Protein AF-A0A9J6G0C8-F1 (afdb_monomer_lite)

Organism: Haemaphysalis longicornis (NCBI:txid44386)

Secondary structure (DSSP, 8-state):
--B--TT-TTHHHHHHTHHHHHHHHHHHHHHHTS----HHHHHHHHHHHHHHHHHHHHHHHTT-S-B-GGGGSSHHHHHHHHHHHHHTTT-SS--HHHHHHHHHHHHHHHHS---------S--TTTGGGS-HHHHHHHHHHHHTPPPPPGGGHHHHHHHHHHHHTT-

Sequence (168 aa):
MPISKEDDGRLLPLQNDFCSYIKNIQDCSIAARVGSFTDETYNALLFSTRSTVQTAQFLLRSGVNYVLTRKFNSDPIEAQFGKLRFMCGGNDALDARAATAALDHIVKEKALPSKETNEQGEDVEEEVASVPQDIVQELEVLREHSPTTPASVT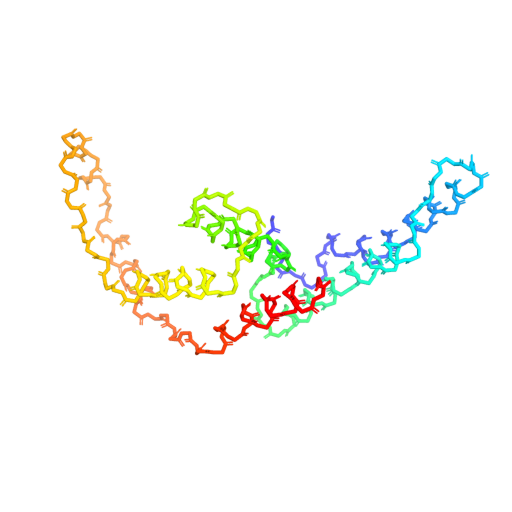YSGLVYVGGYIAHR

Radius of gyration: 23.23 Å; chains: 1; bounding box: 59×48×47 Å

pLDDT: mean 75.02, std 22.56, range [30.48, 96.25]

Foldseek 3Di:
DWAQDLVPPVLVCLQPPVLVVLVVVQVVCVVVVVDHDDPVRNVCSNVLSNCLSVVQNVCNVVVDRTDDSVVVDCVVLVVVVVVLCVQVVVDPDDDPVSSVVVVVVVVVCVPDDDDPPPPPDPDDVPPVVPDDVVVVVVVVVVVVPDPDDDPPVVPVNCVVVVVVVVPD

Structure (mmCIF, N/CA/C/O backbone):
data_AF-A0A9J6G0C8-F1
#
_entry.id   AF-A0A9J6G0C8-F1
#
loop_
_atom_site.group_PDB
_atom_site.id
_atom_site.type_symbol
_atom_site.label_atom_id
_atom_site.label_alt_id
_atom_site.label_comp_id
_atom_site.label_asym_id
_atom_site.label_entity_id
_atom_site.label_seq_id
_atom_site.pdbx_PDB_ins_code
_atom_site.Cartn_x
_atom_site.Cartn_y
_atom_site.Cartn_z
_atom_site.occupancy
_atom_site.B_iso_or_equiv
_atom_site.auth_seq_id
_atom_site.auth_comp_id
_atom_site.auth_asym_id
_atom_site.auth_atom_id
_atom_site.pdbx_PDB_model_num
ATOM 1 N N . MET A 1 1 ? -12.946 -7.683 0.607 1.00 74.62 1 MET A N 1
ATOM 2 C CA . MET A 1 1 ? -13.377 -8.748 1.537 1.00 74.62 1 MET A CA 1
ATOM 3 C C . MET A 1 1 ? -12.447 -8.764 2.746 1.00 74.62 1 MET A C 1
ATOM 5 O O . MET A 1 1 ? -11.241 -8.857 2.521 1.00 74.62 1 MET A O 1
ATOM 9 N N . PRO A 1 2 ? -12.960 -8.634 3.982 1.00 90.50 2 PRO A N 1
ATOM 10 C CA . PRO A 1 2 ? -12.145 -8.646 5.203 1.00 90.50 2 PRO A CA 1
ATOM 11 C C . PRO A 1 2 ? -11.393 -9.970 5.386 1.00 90.50 2 PRO A C 1
ATOM 13 O O . PRO A 1 2 ? -11.873 -11.012 4.942 1.00 90.50 2 PRO A O 1
ATOM 16 N N . ILE A 1 3 ? -10.202 -9.922 5.985 1.00 92.94 3 ILE A N 1
ATOM 17 C CA . ILE A 1 3 ? -9.406 -11.094 6.386 1.00 92.94 3 ILE A CA 1
ATOM 18 C C . ILE A 1 3 ? -9.611 -11.300 7.880 1.00 92.94 3 ILE A C 1
ATOM 20 O O . ILE A 1 3 ? -9.299 -10.397 8.641 1.00 92.94 3 ILE A O 1
ATOM 24 N N . SER A 1 4 ? -10.127 -12.454 8.297 1.00 93.56 4 SER A N 1
ATOM 25 C CA . SER A 1 4 ? -10.491 -12.710 9.705 1.00 93.56 4 SER A CA 1
ATOM 26 C C . SER A 1 4 ? -9.709 -13.854 10.346 1.00 93.56 4 SER A C 1
ATOM 28 O O . SER A 1 4 ? -9.922 -14.162 11.511 1.00 93.56 4 SER A O 1
ATOM 30 N N . LYS A 1 5 ? -8.834 -14.521 9.588 1.00 92.44 5 LYS A N 1
ATOM 31 C CA . LYS A 1 5 ? -8.024 -15.648 10.059 1.00 92.44 5 LYS A CA 1
ATOM 32 C C . LYS A 1 5 ? -6.571 -15.415 9.683 1.00 92.44 5 LYS A C 1
ATOM 34 O O . LYS A 1 5 ? -6.292 -14.902 8.603 1.00 92.44 5 LYS A O 1
ATOM 39 N N . GLU A 1 6 ? -5.654 -15.780 10.566 1.00 89.62 6 GLU A N 1
ATOM 40 C CA . GLU A 1 6 ? -4.214 -15.645 10.308 1.00 89.62 6 GLU A CA 1
ATOM 41 C C . GLU A 1 6 ? -3.761 -16.528 9.145 1.00 89.62 6 GLU A C 1
ATOM 43 O O . GLU A 1 6 ? -2.977 -16.097 8.300 1.00 89.62 6 GLU A O 1
ATOM 48 N N . ASP A 1 7 ? -4.342 -17.724 9.070 1.00 88.75 7 ASP A N 1
ATOM 49 C CA . ASP A 1 7 ? -4.084 -18.725 8.037 1.00 88.75 7 ASP A CA 1
ATOM 50 C C . ASP A 1 7 ? -5.072 -18.590 6.869 1.00 88.75 7 ASP A C 1
ATOM 52 O O . ASP A 1 7 ? -5.448 -19.569 6.222 1.00 88.75 7 ASP A O 1
ATOM 56 N N . ASP A 1 8 ? -5.573 -17.374 6.626 1.00 91.25 8 ASP A N 1
ATOM 57 C CA . ASP A 1 8 ? -6.470 -17.122 5.507 1.00 91.25 8 ASP A CA 1
ATOM 58 C C . ASP A 1 8 ? -5.781 -17.526 4.200 1.00 91.25 8 ASP A C 1
ATOM 60 O O . ASP A 1 8 ? -4.683 -17.063 3.877 1.00 91.25 8 ASP A O 1
ATOM 64 N N . GLY A 1 9 ? -6.452 -18.378 3.423 1.00 90.56 9 GLY A N 1
ATOM 65 C CA . GLY A 1 9 ? -5.923 -18.910 2.171 1.00 90.56 9 GLY A CA 1
ATOM 66 C C . GLY A 1 9 ? -5.587 -17.842 1.127 1.00 90.56 9 GLY A C 1
ATOM 67 O O . GLY A 1 9 ? -4.948 -18.164 0.138 1.00 90.56 9 GLY A O 1
ATOM 68 N N . ARG A 1 10 ? -5.979 -16.576 1.320 1.00 90.06 10 ARG A N 1
ATOM 69 C CA . ARG A 1 10 ? -5.566 -15.447 0.471 1.00 90.06 10 ARG A CA 1
ATOM 70 C C . ARG A 1 10 ? -4.207 -14.862 0.858 1.00 90.06 10 ARG A C 1
ATOM 72 O O . ARG A 1 10 ? -3.558 -14.257 0.011 1.00 90.06 10 ARG A O 1
ATOM 79 N N . LEU A 1 11 ? -3.778 -15.017 2.112 1.00 90.94 11 LEU A N 1
ATOM 80 C CA . LEU A 1 11 ? -2.465 -14.559 2.578 1.00 90.94 11 LEU A CA 1
ATOM 81 C C . LEU A 1 11 ? -1.348 -15.512 2.139 1.00 90.94 11 LEU A C 1
ATOM 83 O O . LEU A 1 11 ? -0.256 -15.055 1.810 1.00 90.94 11 LEU A O 1
ATOM 87 N N . LEU A 1 12 ? -1.636 -16.816 2.076 1.00 86.75 12 LEU A N 1
ATOM 88 C CA . LEU A 1 12 ? -0.654 -17.846 1.720 1.00 86.75 12 LEU A CA 1
ATOM 89 C C . LEU A 1 12 ? -0.033 -17.640 0.319 1.00 86.75 12 LEU A C 1
ATOM 91 O O . LEU A 1 12 ? 1.193 -17.583 0.226 1.00 86.75 12 LEU A O 1
ATOM 95 N N . PRO A 1 13 ? -0.820 -17.462 -0.764 1.00 90.12 13 PRO A N 1
ATOM 96 C CA . PRO A 1 13 ? -0.277 -17.252 -2.107 1.00 90.12 13 PRO A CA 1
ATOM 97 C C . PRO A 1 13 ? 0.464 -15.920 -2.220 1.00 90.12 13 PRO A C 1
ATOM 99 O O . PRO A 1 13 ? 1.466 -15.807 -2.922 1.00 90.12 13 PRO A O 1
ATOM 102 N N . LEU A 1 14 ? 0.001 -14.900 -1.491 1.00 89.56 14 LEU A N 1
ATOM 103 C CA . LEU A 1 14 ? 0.646 -13.592 -1.461 1.00 89.56 14 LEU A CA 1
ATOM 104 C C . LEU A 1 14 ? 2.038 -13.665 -0.808 1.00 89.56 14 LEU A C 1
ATOM 106 O O . LEU A 1 14 ? 2.971 -12.988 -1.238 1.00 89.56 14 LEU A O 1
ATOM 110 N N . GLN A 1 15 ? 2.189 -14.518 0.204 1.00 87.75 15 GLN A N 1
ATOM 111 C CA . GLN A 1 15 ? 3.456 -14.753 0.888 1.00 87.75 15 GLN A CA 1
ATOM 112 C C . GLN A 1 15 ? 4.408 -15.648 0.086 1.00 87.75 15 GLN A C 1
ATOM 114 O O . GLN A 1 15 ? 5.594 -15.330 -0.025 1.00 87.75 15 GLN A O 1
ATOM 119 N N . ASN A 1 16 ? 3.897 -16.753 -0.457 1.00 85.94 16 ASN A N 1
ATOM 120 C CA . ASN A 1 16 ? 4.720 -17.838 -0.996 1.00 85.94 16 ASN A CA 1
ATOM 121 C C . ASN A 1 16 ? 4.927 -17.738 -2.513 1.00 85.94 16 ASN A C 1
ATOM 123 O O . ASN A 1 16 ? 6.034 -17.965 -3.008 1.00 85.94 16 ASN A O 1
ATOM 127 N N . ASP A 1 17 ? 3.888 -17.346 -3.249 1.00 92.94 17 ASP A N 1
ATOM 128 C CA . ASP A 1 17 ? 3.866 -17.470 -4.708 1.00 92.94 17 ASP A CA 1
ATOM 129 C C . ASP A 1 17 ? 4.112 -16.125 -5.388 1.00 92.94 17 ASP A C 1
ATOM 131 O O . ASP A 1 17 ? 4.883 -16.042 -6.344 1.00 92.94 17 ASP A O 1
ATOM 135 N N . PHE A 1 18 ? 3.516 -15.045 -4.875 1.00 94.31 18 PHE A N 1
ATOM 136 C CA . PHE A 1 18 ? 3.565 -13.731 -5.518 1.00 94.31 18 PHE A CA 1
ATOM 137 C C . PHE A 1 18 ? 4.993 -13.199 -5.685 1.00 94.31 18 PHE A C 1
ATOM 139 O O . PHE A 1 18 ? 5.353 -12.721 -6.757 1.00 94.31 18 PHE A O 1
ATOM 146 N N . CYS A 1 19 ? 5.839 -13.322 -4.658 1.00 90.81 19 CYS A N 1
ATOM 147 C CA . CYS A 1 19 ? 7.233 -12.877 -4.750 1.00 90.81 19 CYS A CA 1
ATOM 148 C C . CYS A 1 19 ? 7.998 -13.640 -5.846 1.00 90.81 19 CYS A C 1
ATOM 150 O O . CYS A 1 19 ? 8.755 -13.045 -6.613 1.00 90.81 19 CYS A O 1
ATOM 152 N N . SER A 1 20 ? 7.774 -14.952 -5.935 1.00 93.19 20 SER A N 1
ATOM 153 C CA . SER A 1 20 ? 8.383 -15.825 -6.942 1.00 93.19 20 SER A CA 1
ATOM 154 C C . SER A 1 20 ? 7.874 -15.495 -8.345 1.00 93.19 20 SER A C 1
ATOM 156 O O . SER A 1 20 ? 8.653 -15.440 -9.295 1.00 93.19 20 SER A O 1
ATOM 158 N N . TYR A 1 21 ? 6.577 -15.214 -8.463 1.00 95.19 21 TYR A N 1
ATOM 159 C CA . TYR A 1 21 ? 5.931 -14.786 -9.697 1.00 95.19 21 TYR A CA 1
ATOM 160 C C . TYR A 1 21 ? 6.498 -13.457 -10.213 1.00 95.19 21 TYR A C 1
ATOM 162 O O . TYR A 1 21 ? 6.910 -13.379 -11.369 1.00 95.19 21 TYR A O 1
ATOM 170 N N . ILE A 1 22 ? 6.605 -12.438 -9.353 1.00 95.31 22 ILE A N 1
ATOM 171 C CA . ILE A 1 22 ? 7.188 -11.137 -9.713 1.00 95.31 22 ILE A CA 1
ATOM 172 C C . ILE A 1 22 ? 8.655 -11.275 -10.118 1.00 95.31 22 ILE A C 1
ATOM 174 O O . ILE A 1 22 ? 9.075 -10.665 -11.100 1.00 95.31 22 ILE A O 1
ATOM 178 N N . LYS A 1 23 ? 9.430 -12.109 -9.414 1.00 94.06 23 LYS A N 1
ATOM 179 C CA . LYS A 1 23 ? 10.817 -12.397 -9.795 1.00 94.06 23 LYS A CA 1
ATOM 180 C C . LYS A 1 23 ? 10.902 -13.038 -11.180 1.00 94.06 23 LYS A C 1
ATOM 182 O O . LYS A 1 23 ? 11.717 -12.616 -11.989 1.00 94.06 23 LYS A O 1
ATOM 187 N N . ASN A 1 24 ? 10.050 -14.021 -11.466 1.00 95.62 24 ASN A N 1
ATOM 188 C CA . ASN A 1 24 ? 10.013 -14.672 -12.773 1.00 95.62 24 ASN A CA 1
ATOM 189 C C . ASN A 1 24 ? 9.672 -13.666 -13.886 1.00 95.62 24 ASN A C 1
ATOM 191 O O . ASN A 1 24 ? 10.387 -13.592 -14.880 1.00 95.62 24 ASN A O 1
ATOM 195 N N . ILE A 1 25 ? 8.659 -12.815 -13.678 1.00 94.81 25 ILE A N 1
ATOM 196 C CA . ILE A 1 25 ? 8.339 -11.732 -14.621 1.00 94.81 25 ILE A CA 1
ATOM 197 C C . ILE A 1 25 ? 9.552 -10.827 -14.851 1.00 94.81 25 ILE A C 1
ATOM 199 O O . ILE A 1 25 ? 9.883 -10.552 -16.000 1.00 94.81 25 ILE A O 1
ATOM 203 N N . GLN A 1 26 ? 10.225 -10.386 -13.785 1.00 94.44 26 GLN A N 1
ATOM 204 C CA . GLN A 1 26 ? 11.400 -9.519 -13.887 1.00 94.44 26 GLN A CA 1
ATOM 205 C C . GLN A 1 26 ? 12.519 -10.187 -14.702 1.00 94.44 26 GLN A C 1
ATOM 207 O O . GLN A 1 26 ? 13.027 -9.592 -15.652 1.00 94.44 26 GLN A O 1
ATOM 212 N N . ASP A 1 27 ? 12.855 -11.437 -14.376 1.00 94.94 27 ASP A N 1
ATOM 213 C CA . ASP A 1 27 ? 13.909 -12.207 -15.041 1.00 94.94 27 ASP A CA 1
ATOM 214 C C . ASP A 1 27 ? 13.578 -12.435 -16.534 1.00 94.94 27 ASP A C 1
ATOM 216 O O . ASP A 1 27 ? 14.422 -12.215 -17.409 1.00 94.94 27 ASP A O 1
ATOM 220 N N . CYS A 1 28 ? 12.332 -12.805 -16.852 1.00 94.81 28 CYS A N 1
ATOM 221 C CA . CYS A 1 28 ? 11.862 -12.979 -18.228 1.00 94.81 28 CYS A CA 1
ATOM 222 C C . CYS A 1 28 ? 11.870 -11.670 -19.023 1.00 94.81 28 CYS A C 1
ATOM 224 O O . CYS A 1 28 ? 12.312 -11.655 -20.173 1.00 94.81 28 CYS A O 1
ATOM 226 N N . SER A 1 29 ? 11.414 -10.570 -18.427 1.00 94.12 29 SER A N 1
ATOM 227 C CA . SER A 1 29 ? 11.392 -9.254 -19.068 1.00 94.12 29 SER A CA 1
ATOM 228 C C . SER A 1 29 ? 12.792 -8.745 -19.405 1.00 94.12 29 SER A C 1
ATOM 230 O O . SER A 1 29 ? 13.001 -8.190 -20.488 1.00 94.12 29 SER A O 1
ATOM 232 N N . ILE A 1 30 ? 13.763 -8.974 -18.513 1.00 92.88 30 ILE A N 1
ATOM 233 C CA . ILE A 1 30 ? 15.179 -8.664 -18.754 1.00 92.88 30 ILE A CA 1
ATOM 234 C C . ILE A 1 30 ? 15.711 -9.510 -19.915 1.00 92.88 30 ILE A C 1
ATOM 236 O O . ILE A 1 30 ? 16.307 -8.968 -20.849 1.00 92.88 30 ILE A O 1
ATOM 240 N N . ALA A 1 31 ? 15.457 -10.823 -19.896 1.00 94.12 31 ALA A N 1
ATOM 241 C CA . ALA A 1 31 ? 15.910 -11.737 -20.943 1.00 94.12 31 ALA A CA 1
ATOM 242 C C . ALA A 1 31 ? 15.332 -11.379 -22.325 1.00 94.12 31 ALA A C 1
ATOM 244 O O . ALA A 1 31 ? 16.045 -11.416 -23.328 1.00 94.12 31 ALA A O 1
ATOM 245 N N . ALA A 1 32 ? 14.057 -10.988 -22.373 1.00 94.00 32 ALA A N 1
ATOM 246 C CA . ALA A 1 32 ? 13.352 -10.631 -23.600 1.00 94.00 32 ALA A CA 1
ATOM 247 C C . ALA A 1 32 ? 13.546 -9.161 -24.032 1.00 94.00 32 ALA A C 1
ATOM 249 O O . ALA A 1 32 ? 13.125 -8.790 -25.125 1.00 94.00 32 ALA A O 1
ATOM 250 N N . ARG A 1 33 ? 14.204 -8.326 -23.211 1.00 90.75 33 ARG A N 1
ATOM 251 C CA . ARG A 1 33 ? 14.455 -6.890 -23.460 1.00 90.75 33 ARG A CA 1
ATOM 252 C C . ARG A 1 33 ? 13.186 -6.059 -23.713 1.00 90.75 33 ARG A C 1
ATOM 254 O O . ARG A 1 33 ? 13.224 -5.097 -24.476 1.00 90.75 33 ARG A O 1
ATOM 261 N N . VAL A 1 34 ? 12.073 -6.404 -23.060 1.00 86.56 34 VAL A N 1
ATOM 262 C CA . VAL A 1 34 ? 10.751 -5.765 -23.280 1.00 86.56 34 VAL A CA 1
ATOM 263 C C . VAL A 1 34 ? 10.396 -4.737 -22.191 1.00 86.56 34 VAL A C 1
ATOM 265 O O . VAL A 1 34 ? 9.279 -4.234 -22.138 1.00 86.56 34 VAL A O 1
ATOM 268 N N . GLY A 1 35 ? 11.368 -4.381 -21.345 1.00 85.06 35 GLY A N 1
ATOM 269 C CA . GLY A 1 35 ? 11.203 -3.462 -20.217 1.00 85.06 35 GLY A CA 1
ATOM 270 C C . GLY A 1 35 ? 11.002 -4.210 -18.901 1.00 85.06 35 GLY A C 1
ATOM 271 O O . GLY A 1 35 ? 10.165 -5.102 -18.799 1.00 85.06 35 GLY A O 1
ATOM 272 N N . SER A 1 36 ? 11.796 -3.856 -17.895 1.00 92.69 36 SER A N 1
ATOM 273 C CA . SER A 1 36 ? 11.771 -4.440 -16.553 1.00 92.69 36 SER A CA 1
ATOM 274 C C . SER A 1 36 ? 11.383 -3.382 -15.522 1.00 92.69 36 SER A C 1
ATOM 276 O O . SER A 1 36 ? 11.483 -2.182 -15.790 1.00 92.69 36 SER A O 1
ATOM 278 N N . PHE A 1 37 ? 10.971 -3.805 -14.327 1.00 93.56 37 PHE A N 1
ATOM 279 C CA . PHE A 1 37 ? 10.845 -2.874 -13.209 1.00 93.56 37 PHE A CA 1
ATOM 280 C C . PHE A 1 37 ? 12.209 -2.249 -12.901 1.00 93.56 37 PHE A C 1
ATOM 282 O O . PHE A 1 37 ? 13.243 -2.905 -13.076 1.00 93.56 37 PHE A O 1
ATOM 289 N N . THR A 1 38 ? 12.204 -1.005 -12.418 1.00 94.69 38 THR A N 1
ATOM 290 C CA . THR A 1 38 ? 13.386 -0.445 -11.755 1.00 94.69 38 THR A CA 1
ATOM 291 C C . THR A 1 38 ? 13.642 -1.195 -10.452 1.00 94.69 38 THR A C 1
ATOM 293 O O . THR A 1 38 ? 12.720 -1.801 -9.889 1.00 94.69 38 THR A O 1
ATOM 296 N N . ASP A 1 39 ? 14.869 -1.128 -9.945 1.00 94.00 39 ASP A N 1
ATOM 297 C CA . ASP A 1 39 ? 15.224 -1.776 -8.683 1.00 94.00 39 ASP A CA 1
ATOM 298 C C . ASP A 1 39 ? 14.365 -1.248 -7.526 1.00 94.00 39 ASP A C 1
ATOM 300 O O . ASP A 1 39 ? 13.920 -2.022 -6.678 1.00 94.00 39 ASP A O 1
ATOM 304 N N . GLU A 1 40 ? 14.053 0.049 -7.512 1.00 96.25 40 GLU A N 1
ATOM 305 C CA . GLU A 1 40 ? 13.192 0.663 -6.499 1.00 96.25 40 GLU A CA 1
ATOM 306 C C . GLU A 1 40 ? 11.780 0.085 -6.555 1.00 96.25 40 GLU A C 1
ATOM 308 O O . GLU A 1 40 ? 11.238 -0.325 -5.530 1.00 96.25 40 GLU A O 1
ATOM 313 N N . THR A 1 41 ? 11.195 0.004 -7.753 1.00 95.56 41 THR A N 1
ATOM 314 C CA . THR A 1 41 ? 9.823 -0.487 -7.943 1.00 95.56 41 THR A CA 1
ATOM 315 C C . THR A 1 41 ? 9.720 -1.969 -7.594 1.00 95.56 41 THR A C 1
ATOM 317 O O . THR A 1 41 ? 8.799 -2.381 -6.887 1.00 95.56 41 THR A O 1
ATOM 320 N N . TYR A 1 42 ? 10.691 -2.769 -8.040 1.00 95.69 42 TYR A N 1
ATOM 321 C CA . TYR A 1 42 ? 10.762 -4.194 -7.736 1.00 95.69 42 TYR A CA 1
ATOM 322 C C . TYR A 1 42 ? 10.865 -4.438 -6.225 1.00 95.69 42 TYR A C 1
ATOM 324 O O . TYR A 1 42 ? 10.066 -5.185 -5.653 1.00 95.69 42 TYR A O 1
ATOM 332 N N . ASN A 1 43 ? 11.797 -3.757 -5.552 1.00 95.50 43 ASN A N 1
ATOM 333 C CA . ASN A 1 43 ? 11.982 -3.905 -4.111 1.00 95.50 43 ASN A CA 1
ATOM 334 C C . ASN A 1 43 ? 10.772 -3.397 -3.320 1.00 95.50 43 ASN A C 1
ATOM 336 O O . ASN A 1 43 ? 10.340 -4.067 -2.380 1.00 95.50 43 ASN A O 1
ATOM 340 N N . ALA A 1 44 ? 10.184 -2.264 -3.713 1.00 95.69 44 ALA A N 1
ATOM 341 C CA . ALA A 1 44 ? 8.985 -1.725 -3.078 1.00 95.69 44 ALA A CA 1
ATOM 342 C C . ALA A 1 44 ? 7.804 -2.698 -3.181 1.00 95.69 44 ALA A C 1
ATOM 344 O O . ALA A 1 44 ? 7.078 -2.890 -2.202 1.00 95.69 44 ALA A O 1
ATOM 345 N N . LEU A 1 45 ? 7.631 -3.365 -4.325 1.00 95.12 45 LEU A N 1
ATOM 346 C CA . LEU A 1 45 ? 6.561 -4.340 -4.526 1.00 95.12 45 LEU A CA 1
ATOM 347 C C . LEU A 1 45 ? 6.730 -5.570 -3.622 1.00 95.12 45 LEU A C 1
ATOM 349 O O . LEU A 1 45 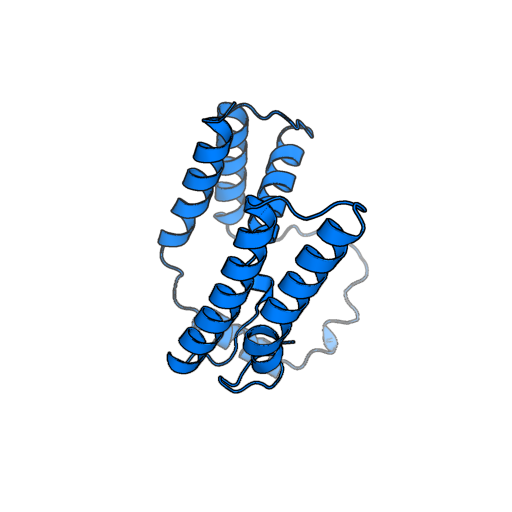? 5.780 -5.986 -2.954 1.00 95.12 45 LEU A O 1
ATOM 353 N N . LEU A 1 46 ? 7.942 -6.125 -3.540 1.00 94.38 46 LEU A N 1
ATOM 354 C CA . LEU A 1 46 ? 8.224 -7.258 -2.654 1.00 94.38 46 LEU A CA 1
ATOM 355 C C . LEU A 1 46 ? 8.079 -6.880 -1.177 1.00 94.38 46 LEU A C 1
ATOM 357 O O . LEU A 1 46 ? 7.493 -7.628 -0.391 1.00 94.38 46 LEU A O 1
ATOM 361 N N . PHE A 1 47 ? 8.606 -5.716 -0.801 1.00 94.88 47 PHE A N 1
ATOM 362 C CA . PHE A 1 47 ? 8.563 -5.225 0.569 1.00 94.88 47 PHE A CA 1
ATOM 363 C C . PHE A 1 47 ? 7.128 -4.958 1.022 1.00 94.88 47 PHE A C 1
ATOM 365 O O . PHE A 1 47 ? 6.698 -5.504 2.034 1.00 94.88 47 PHE A O 1
ATOM 372 N N . SER A 1 48 ? 6.362 -4.174 0.259 1.00 94.75 48 SER A N 1
ATOM 373 C CA . SER A 1 48 ? 4.967 -3.849 0.587 1.00 94.75 48 SER A CA 1
ATOM 374 C C . SER A 1 48 ? 4.090 -5.098 0.683 1.00 94.75 48 SER A C 1
ATOM 376 O O . SER A 1 48 ? 3.270 -5.199 1.597 1.00 94.75 48 SER A O 1
ATOM 378 N N . THR A 1 49 ? 4.314 -6.088 -0.185 1.00 94.81 49 THR A N 1
ATOM 379 C CA . THR A 1 49 ? 3.607 -7.373 -0.144 1.00 94.81 49 THR A CA 1
ATOM 380 C C . THR A 1 49 ? 3.881 -8.128 1.155 1.00 94.81 49 THR A C 1
ATOM 382 O O . THR A 1 49 ? 2.948 -8.498 1.871 1.00 94.81 49 THR A O 1
ATOM 385 N N . ARG A 1 50 ? 5.161 -8.330 1.493 1.00 94.06 50 ARG A N 1
ATOM 386 C CA . ARG A 1 50 ? 5.560 -9.047 2.715 1.00 94.06 50 ARG A CA 1
ATOM 387 C C . ARG A 1 50 ? 5.074 -8.328 3.966 1.00 94.06 50 ARG A C 1
ATOM 389 O O . ARG A 1 50 ? 4.485 -8.966 4.835 1.00 94.06 50 ARG A O 1
ATOM 396 N N . SER A 1 51 ? 5.257 -7.012 4.013 1.00 94.81 51 SER A N 1
ATOM 397 C CA . SER A 1 51 ? 4.794 -6.171 5.114 1.00 94.81 51 SER A CA 1
ATOM 398 C C . SER A 1 51 ? 3.279 -6.261 5.278 1.00 94.81 51 SER A C 1
ATOM 400 O O . SER A 1 51 ? 2.806 -6.473 6.386 1.00 94.81 51 SER A O 1
ATOM 402 N N . THR A 1 52 ? 2.505 -6.223 4.188 1.00 94.81 52 THR A N 1
ATOM 403 C CA . THR A 1 52 ? 1.038 -6.361 4.242 1.00 94.81 52 THR A CA 1
ATOM 404 C C . THR A 1 52 ? 0.607 -7.683 4.874 1.00 94.81 52 THR A C 1
ATOM 406 O O . THR A 1 52 ? -0.261 -7.686 5.748 1.00 94.81 52 THR A O 1
ATOM 409 N N . VAL A 1 53 ? 1.217 -8.803 4.467 1.00 94.94 53 VAL A N 1
ATOM 410 C CA . VAL A 1 53 ? 0.913 -10.125 5.039 1.00 94.94 53 VAL A CA 1
ATOM 411 C C . VAL A 1 53 ? 1.276 -10.169 6.521 1.00 94.94 53 VAL A C 1
ATOM 413 O O . VAL A 1 53 ? 0.446 -10.547 7.347 1.00 94.94 53 VAL A O 1
ATOM 416 N N . GLN A 1 54 ? 2.493 -9.747 6.867 1.00 94.56 54 GLN A N 1
ATOM 417 C CA . GLN A 1 54 ? 2.990 -9.779 8.242 1.00 94.56 54 GLN A CA 1
ATOM 418 C C . GLN A 1 54 ? 2.160 -8.891 9.169 1.00 94.56 54 GLN A C 1
ATOM 420 O O . GLN A 1 54 ? 1.788 -9.323 10.258 1.00 94.56 54 GLN A O 1
ATOM 425 N N . THR A 1 55 ? 1.817 -7.677 8.736 1.00 95.38 55 THR A N 1
ATOM 426 C CA . THR A 1 55 ? 0.955 -6.764 9.492 1.00 95.38 55 THR A CA 1
ATOM 427 C C . THR A 1 55 ? -0.444 -7.344 9.661 1.00 95.38 55 THR A C 1
ATOM 429 O O . THR A 1 55 ? -0.982 -7.295 10.764 1.00 95.38 55 THR A O 1
ATOM 432 N N . ALA A 1 56 ? -1.031 -7.935 8.615 1.00 95.19 56 ALA A N 1
ATOM 433 C CA . ALA A 1 56 ? -2.343 -8.566 8.724 1.00 95.19 56 ALA A CA 1
ATOM 434 C C . ALA A 1 56 ? -2.338 -9.717 9.743 1.00 95.19 56 ALA A C 1
ATOM 436 O O . ALA A 1 56 ? -3.182 -9.743 10.636 1.00 95.19 56 ALA A O 1
ATOM 437 N N . GLN A 1 57 ? -1.356 -10.619 9.663 1.00 95.12 57 GLN A N 1
ATOM 438 C CA . GLN A 1 57 ? -1.194 -11.720 10.618 1.00 95.12 57 GLN A CA 1
ATOM 439 C C . GLN A 1 57 ? -0.973 -11.207 12.042 1.00 95.12 57 GLN A C 1
ATOM 441 O O . GLN A 1 57 ? -1.603 -11.690 12.976 1.00 95.12 57 GLN A O 1
ATOM 446 N N . PHE A 1 58 ? -0.115 -10.201 12.217 1.00 96.12 58 PHE A N 1
ATOM 447 C CA . PHE A 1 58 ? 0.156 -9.607 13.522 1.00 96.12 58 PHE A CA 1
ATOM 448 C C . PHE A 1 58 ? -1.101 -8.997 14.163 1.00 96.12 58 PHE A C 1
ATOM 450 O O . PHE A 1 58 ? -1.356 -9.224 15.344 1.00 96.12 58 PHE A O 1
ATOM 457 N N . LEU A 1 59 ? -1.905 -8.249 13.401 1.00 95.88 59 LEU A N 1
ATOM 458 C CA . LEU A 1 59 ? -3.136 -7.636 13.912 1.00 95.88 59 LEU A CA 1
ATOM 459 C C . LEU A 1 59 ? -4.166 -8.687 14.341 1.00 95.88 59 LEU A C 1
ATOM 461 O O . LEU A 1 59 ? -4.786 -8.542 15.393 1.00 95.88 59 LEU A O 1
ATOM 465 N N . LEU A 1 60 ? -4.311 -9.761 13.565 1.00 95.56 60 LEU A N 1
ATOM 466 C CA . LEU A 1 60 ? -5.201 -10.873 13.901 1.00 95.56 60 LEU A CA 1
ATOM 467 C C . LEU A 1 60 ? -4.730 -11.599 15.174 1.00 95.56 60 LEU A C 1
ATOM 469 O O . LEU A 1 60 ? -5.533 -11.789 16.085 1.00 95.56 60 LEU A O 1
ATOM 473 N N . ARG A 1 61 ? -3.417 -11.855 15.311 1.00 95.56 61 ARG A N 1
ATOM 474 C CA . ARG A 1 61 ? -2.799 -12.390 16.549 1.00 95.56 61 ARG A CA 1
ATOM 475 C C . ARG A 1 61 ? -3.034 -11.508 17.763 1.00 95.56 61 ARG A C 1
ATOM 477 O O . ARG A 1 61 ? -3.138 -11.998 18.883 1.00 95.56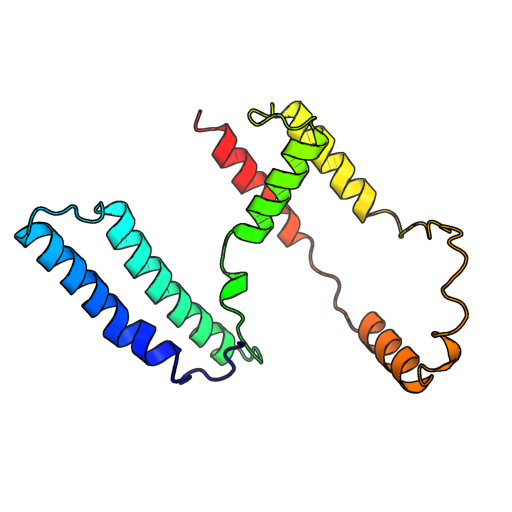 61 ARG A O 1
ATOM 484 N N . SER A 1 62 ? -3.091 -10.200 17.537 1.00 95.44 62 SER A N 1
ATOM 485 C CA . SER A 1 62 ? -3.296 -9.195 18.580 1.00 95.44 62 SER A CA 1
ATOM 486 C C . SER A 1 62 ? -4.762 -9.083 19.023 1.00 95.44 62 SER A C 1
ATOM 488 O O . SER A 1 62 ? -5.069 -8.264 19.885 1.00 95.44 62 SER A O 1
ATOM 490 N N . GLY A 1 63 ? -5.667 -9.888 18.452 1.00 93.25 63 GLY A N 1
ATOM 491 C CA . GLY A 1 63 ? -7.080 -9.945 18.832 1.00 93.25 63 GLY A CA 1
ATOM 492 C C . GLY A 1 63 ? -8.001 -9.041 18.010 1.00 93.25 63 GLY A C 1
ATOM 493 O O . GLY A 1 63 ? -9.149 -8.830 18.395 1.00 93.25 63 GLY A O 1
ATOM 494 N N . VAL A 1 64 ? -7.536 -8.493 16.881 1.00 95.00 64 VAL A N 1
ATOM 495 C CA . VAL A 1 64 ? -8.408 -7.750 15.960 1.00 95.00 64 VAL A CA 1
ATOM 496 C C . VAL A 1 64 ? -9.309 -8.734 15.203 1.00 95.00 64 VAL A C 1
ATOM 498 O O . VAL A 1 64 ? -8.822 -9.687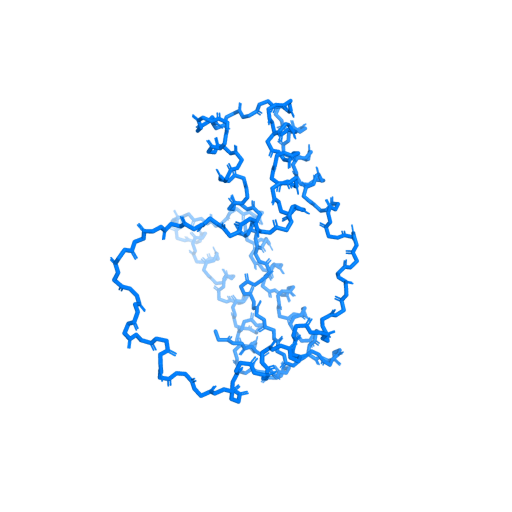 14.606 1.00 95.00 64 VAL A O 1
ATOM 501 N N . ASN A 1 65 ? -10.622 -8.478 15.166 1.00 94.38 65 ASN A N 1
ATOM 502 C CA . ASN A 1 65 ? -11.610 -9.378 14.543 1.00 94.38 65 ASN A CA 1
ATOM 503 C C . ASN A 1 65 ? -11.395 -9.600 13.036 1.00 94.38 65 ASN A C 1
ATOM 505 O O . ASN A 1 65 ? -11.730 -10.653 12.489 1.00 94.38 65 ASN A O 1
ATOM 509 N N . TYR A 1 66 ? -10.912 -8.573 12.336 1.00 95.12 66 TYR A N 1
ATOM 510 C CA . TYR A 1 66 ? -10.621 -8.642 10.912 1.00 95.12 66 TYR A CA 1
ATOM 511 C C . TYR A 1 66 ? -9.686 -7.519 10.455 1.00 95.12 66 TYR A C 1
ATOM 513 O O . TYR A 1 66 ? -9.631 -6.442 11.043 1.00 95.12 66 TYR A O 1
ATOM 521 N N . VAL A 1 67 ? -9.007 -7.746 9.335 1.00 94.94 67 VAL A N 1
ATOM 522 C CA . VAL A 1 67 ? -8.120 -6.790 8.673 1.00 94.94 67 VAL A CA 1
ATOM 523 C C . VAL A 1 67 ? -8.686 -6.414 7.307 1.00 94.94 67 VAL A C 1
ATOM 525 O O . VAL A 1 67 ? -9.082 -7.267 6.506 1.00 94.94 67 VAL A O 1
ATOM 528 N N . LEU A 1 68 ? -8.705 -5.111 7.026 1.00 94.12 68 LEU A N 1
ATOM 529 C CA . LEU A 1 68 ? -9.030 -4.550 5.718 1.00 94.12 68 LEU A CA 1
ATOM 530 C C . LEU A 1 68 ? -7.748 -4.044 5.062 1.00 94.12 68 LEU A C 1
ATOM 532 O O . LEU A 1 68 ? -7.307 -2.936 5.349 1.00 94.12 68 LEU A O 1
ATOM 536 N N . THR A 1 69 ? -7.182 -4.810 4.132 1.00 90.56 69 THR A N 1
ATOM 537 C CA . THR A 1 69 ? -5.942 -4.428 3.428 1.00 90.56 69 THR A CA 1
ATOM 538 C C . THR A 1 69 ? -6.065 -3.108 2.662 1.00 90.56 69 THR A C 1
ATOM 540 O O . THR A 1 69 ? -5.091 -2.375 2.551 1.00 90.56 69 THR A O 1
ATOM 543 N N . ARG A 1 70 ? -7.278 -2.730 2.225 1.00 90.06 70 ARG A N 1
ATOM 544 C CA . ARG A 1 70 ? -7.557 -1.405 1.636 1.00 90.06 70 ARG A CA 1
ATOM 545 C C . ARG A 1 70 ? -7.216 -0.244 2.579 1.00 90.06 70 ARG A C 1
ATOM 547 O O . ARG A 1 70 ? -7.009 0.860 2.114 1.00 90.06 70 ARG A O 1
ATOM 554 N N . LYS A 1 71 ? -7.172 -0.454 3.896 1.00 90.44 71 LYS A N 1
ATOM 555 C CA . LYS A 1 71 ? -6.820 0.597 4.863 1.00 90.44 71 LYS A CA 1
ATOM 556 C C . LYS A 1 71 ? -5.308 0.814 5.001 1.00 90.44 71 LYS A C 1
ATOM 558 O O . LYS A 1 71 ? -4.917 1.705 5.741 1.00 90.44 71 LYS A O 1
ATOM 563 N N . PHE A 1 72 ? -4.475 0.027 4.316 1.00 91.06 72 PHE A N 1
ATOM 564 C CA . PHE A 1 72 ? -3.015 0.174 4.344 1.00 91.06 72 PHE A CA 1
ATOM 565 C C . PHE A 1 72 ? -2.468 1.104 3.250 1.00 91.06 72 PHE A C 1
ATOM 567 O O . PHE A 1 72 ? -1.263 1.328 3.207 1.00 91.06 72 PHE A O 1
ATOM 574 N N . ASN A 1 73 ? -3.318 1.629 2.362 1.00 90.38 73 ASN A N 1
ATOM 575 C CA . ASN A 1 73 ? -2.893 2.514 1.280 1.00 90.38 73 ASN A CA 1
ATOM 576 C C . ASN A 1 73 ? -3.023 4.007 1.637 1.00 90.38 73 ASN A C 1
ATOM 578 O O . ASN A 1 73 ? -3.639 4.383 2.637 1.00 90.38 73 ASN A O 1
ATOM 582 N N . SER A 1 74 ? -2.418 4.856 0.805 1.00 90.62 74 SER A N 1
ATOM 583 C CA . SER A 1 74 ? -2.418 6.315 0.946 1.00 90.62 74 SER A CA 1
ATOM 584 C C . SER A 1 74 ? -3.646 7.002 0.346 1.00 90.62 74 SER A C 1
ATOM 586 O O . SER A 1 74 ? -3.806 8.200 0.575 1.00 90.62 74 SER A O 1
ATOM 588 N N . ASP A 1 75 ? -4.548 6.293 -0.349 1.00 92.06 75 ASP A N 1
ATOM 589 C CA . ASP A 1 75 ? -5.716 6.893 -1.017 1.00 92.06 75 ASP A CA 1
ATOM 590 C C . ASP A 1 75 ? -6.527 7.847 -0.117 1.00 92.06 75 ASP A C 1
ATOM 592 O O . ASP A 1 75 ? -6.924 8.912 -0.592 1.00 92.06 75 ASP A O 1
ATOM 596 N N . PRO A 1 76 ? -6.791 7.548 1.178 1.00 88.50 76 PRO A N 1
ATOM 597 C CA . PRO A 1 76 ? -7.529 8.478 2.033 1.00 88.50 76 PRO A CA 1
ATOM 598 C C . PRO A 1 76 ? -6.798 9.807 2.247 1.00 88.50 76 PRO A C 1
ATOM 600 O O . PRO A 1 76 ? -7.443 10.842 2.406 1.00 88.50 76 PRO A O 1
ATOM 603 N N . ILE A 1 77 ? -5.464 9.784 2.261 1.00 89.31 77 ILE A N 1
ATOM 604 C CA . ILE A 1 77 ? -4.622 10.977 2.366 1.00 89.31 77 ILE A CA 1
ATOM 605 C C . ILE A 1 77 ? -4.608 11.710 1.014 1.00 89.31 77 ILE A C 1
ATOM 607 O O . ILE A 1 77 ? -4.779 12.926 0.970 1.00 89.31 77 ILE A O 1
ATOM 611 N N . GLU A 1 78 ? -4.497 10.992 -0.103 1.00 89.38 78 GLU A N 1
ATOM 612 C CA . GLU A 1 78 ? -4.561 11.573 -1.454 1.00 89.38 78 GLU A CA 1
ATOM 613 C C . GLU A 1 78 ? -5.911 12.243 -1.742 1.00 89.38 78 GLU A C 1
ATOM 615 O O . GLU A 1 78 ? -5.961 13.329 -2.325 1.00 89.38 78 GLU A O 1
ATOM 620 N N . ALA A 1 79 ? -7.009 11.667 -1.250 1.00 89.94 79 ALA A N 1
ATOM 621 C CA . ALA A 1 79 ? -8.331 12.281 -1.305 1.00 89.94 79 ALA A CA 1
ATOM 622 C C . ALA A 1 79 ? -8.386 13.600 -0.514 1.00 89.94 79 ALA A C 1
ATOM 624 O O . ALA A 1 79 ? -9.005 14.567 -0.964 1.00 89.94 79 ALA A O 1
ATOM 625 N N . GLN A 1 80 ? -7.701 13.680 0.635 1.00 88.62 80 GLN A N 1
ATOM 626 C CA . GLN A 1 80 ? -7.581 14.935 1.386 1.00 88.62 80 GLN A CA 1
ATOM 627 C C . GLN A 1 80 ? -6.778 15.980 0.611 1.00 88.62 80 GLN A C 1
ATOM 629 O O . GLN A 1 80 ? -7.187 17.138 0.574 1.00 88.62 80 GLN A O 1
ATOM 634 N N . PHE A 1 81 ? -5.703 15.588 -0.076 1.00 89.06 81 PHE A N 1
ATOM 635 C CA . PHE A 1 81 ? -4.982 16.491 -0.977 1.00 89.06 81 PHE A CA 1
ATOM 636 C C . PHE A 1 81 ? -5.830 16.953 -2.161 1.00 89.06 81 PHE A C 1
ATOM 638 O O . PHE A 1 81 ? -5.736 18.108 -2.572 1.00 89.06 81 PHE A O 1
ATOM 645 N N . GLY A 1 82 ? -6.690 16.087 -2.697 1.00 88.88 82 GLY A N 1
ATOM 646 C CA . GLY A 1 82 ? -7.698 16.470 -3.686 1.00 88.88 82 GLY A CA 1
ATOM 647 C C . GLY A 1 82 ? -8.649 17.541 -3.146 1.00 88.88 82 GLY A C 1
ATOM 648 O O . GLY A 1 82 ? -8.821 18.580 -3.783 1.00 88.88 82 GLY A O 1
ATOM 649 N N . LYS A 1 83 ? -9.194 17.340 -1.936 1.00 88.69 83 LYS A N 1
ATOM 650 C CA . LYS A 1 83 ? -10.046 18.339 -1.265 1.00 88.69 83 LYS A CA 1
ATOM 651 C C . LYS A 1 83 ? -9.294 19.655 -1.042 1.00 88.69 83 LYS A C 1
ATOM 653 O O . LYS A 1 83 ? -9.855 20.717 -1.286 1.00 88.69 83 LYS A O 1
ATOM 658 N N . LEU A 1 84 ? -8.028 19.590 -0.629 1.00 89.62 84 LEU A N 1
ATOM 659 C CA . LEU A 1 84 ? -7.194 20.769 -0.400 1.00 89.62 84 LEU A CA 1
ATOM 660 C C . LEU A 1 84 ? -7.010 21.592 -1.681 1.00 89.62 84 LEU A C 1
ATOM 662 O O . LEU A 1 84 ? -7.257 22.795 -1.684 1.00 89.62 84 LEU A O 1
ATOM 666 N N . ARG A 1 85 ? -6.646 20.930 -2.787 1.00 88.38 85 ARG A N 1
ATOM 667 C CA . ARG A 1 85 ? -6.538 21.560 -4.112 1.00 88.38 85 ARG A CA 1
ATOM 668 C C . ARG A 1 85 ? -7.850 22.194 -4.535 1.00 88.38 85 ARG A C 1
ATOM 670 O O . ARG A 1 85 ? -7.856 23.347 -4.956 1.00 88.38 85 ARG A O 1
ATOM 677 N N . PHE A 1 86 ? -8.957 21.477 -4.367 1.00 88.94 86 PHE A N 1
ATOM 678 C CA . PHE A 1 86 ? -10.285 21.979 -4.703 1.00 88.94 86 PHE A CA 1
ATOM 679 C C . PHE A 1 86 ? -10.644 23.250 -3.915 1.00 88.94 86 PHE A C 1
ATOM 681 O O . PHE A 1 86 ? -11.056 24.242 -4.511 1.00 88.94 86 PHE A O 1
ATOM 688 N N . MET A 1 87 ? -10.411 23.265 -2.599 1.00 86.88 87 MET A N 1
ATOM 689 C CA . MET A 1 87 ? -10.674 24.434 -1.745 1.00 86.88 87 MET A CA 1
ATOM 690 C C . MET A 1 87 ? -9.818 25.653 -2.105 1.00 86.88 87 MET A C 1
ATOM 692 O O . MET A 1 87 ? -10.240 26.786 -1.888 1.00 86.88 87 MET A O 1
ATOM 696 N N . CYS A 1 88 ? -8.641 25.438 -2.688 1.00 86.19 88 CYS A N 1
ATOM 697 C CA . CYS A 1 88 ? -7.761 26.500 -3.169 1.00 86.19 88 CYS A CA 1
ATOM 698 C C . CYS A 1 88 ? -7.932 26.782 -4.671 1.00 86.19 88 CYS A C 1
ATOM 700 O O . CYS A 1 88 ? -6.977 27.166 -5.344 1.00 86.19 88 CYS A O 1
ATOM 702 N N . GLY A 1 89 ? -9.144 26.590 -5.203 1.00 84.31 89 GLY A N 1
ATOM 703 C CA . GLY A 1 89 ? -9.495 26.946 -6.581 1.00 84.31 89 GLY A CA 1
ATOM 704 C C . GLY A 1 89 ? -8.993 25.964 -7.640 1.00 84.31 89 GLY A C 1
ATOM 705 O O . GLY A 1 89 ? -8.842 26.345 -8.795 1.00 84.31 89 GLY A O 1
ATOM 706 N N . GLY A 1 90 ? -8.703 24.717 -7.260 1.00 81.00 90 GLY A N 1
ATOM 707 C CA . GLY A 1 90 ? -8.145 23.706 -8.163 1.00 81.00 90 GLY A CA 1
ATOM 708 C C . GLY A 1 90 ? -6.655 23.897 -8.454 1.00 81.00 90 GLY A C 1
ATOM 709 O O . GLY A 1 90 ? -6.159 23.376 -9.447 1.00 81.00 90 GLY A O 1
ATOM 710 N N . ASN A 1 91 ? -5.934 24.649 -7.618 1.00 81.12 91 ASN A N 1
ATOM 711 C CA . ASN A 1 91 ? -4.508 24.889 -7.810 1.00 81.12 91 ASN A CA 1
ATOM 712 C C . ASN A 1 91 ? -3.678 23.632 -7.483 1.00 81.12 91 ASN A C 1
ATOM 714 O O . ASN A 1 91 ? -3.602 23.214 -6.328 1.00 81.12 91 ASN A O 1
ATOM 718 N N . ASP A 1 92 ? -3.008 23.066 -8.489 1.00 78.81 92 ASP A N 1
ATOM 719 C CA . ASP A 1 92 ? -2.112 21.911 -8.334 1.00 78.81 92 ASP A CA 1
ATOM 720 C C . ASP A 1 92 ? -0.796 22.237 -7.609 1.00 78.81 92 ASP A C 1
ATOM 722 O O . ASP A 1 92 ? -0.133 21.341 -7.085 1.00 78.81 92 ASP A O 1
ATOM 726 N N . ALA A 1 93 ? -0.417 23.515 -7.545 1.00 82.69 93 ALA A N 1
ATOM 727 C CA . ALA A 1 93 ? 0.762 24.004 -6.842 1.00 82.69 93 ALA A CA 1
ATOM 728 C C . ALA A 1 93 ? 0.342 24.922 -5.687 1.00 82.69 93 ALA A C 1
ATOM 730 O O . ALA A 1 93 ? 0.491 26.144 -5.745 1.00 82.69 93 ALA A O 1
ATOM 731 N N . LEU A 1 94 ? -0.211 24.322 -4.632 1.00 81.56 94 LEU A N 1
ATOM 732 C CA . LEU A 1 94 ? -0.532 25.041 -3.402 1.00 81.56 94 LEU A CA 1
ATOM 733 C C . LEU A 1 94 ? 0.730 25.600 -2.746 1.00 81.56 94 LEU A C 1
ATOM 735 O O . LEU A 1 94 ? 1.688 24.866 -2.497 1.00 81.56 94 LEU A O 1
ATOM 739 N N . ASP A 1 95 ? 0.685 26.878 -2.380 1.00 87.62 95 ASP A N 1
ATOM 740 C CA . ASP A 1 95 ? 1.632 27.419 -1.416 1.00 87.62 95 ASP A CA 1
ATOM 741 C C . ASP A 1 95 ? 1.273 26.959 0.013 1.00 87.62 95 ASP A C 1
ATOM 743 O O . ASP A 1 95 ? 0.138 26.572 0.323 1.00 87.62 95 ASP A O 1
ATOM 747 N N . ALA A 1 96 ? 2.259 26.996 0.911 1.00 88.12 96 ALA A N 1
ATOM 748 C CA . ALA A 1 96 ? 2.087 26.532 2.286 1.00 88.12 96 ALA A CA 1
ATOM 749 C C . ALA A 1 96 ? 1.046 27.348 3.076 1.00 88.12 96 ALA A C 1
ATOM 751 O O . ALA A 1 96 ? 0.408 26.821 3.991 1.00 88.12 96 ALA A O 1
ATOM 752 N N . ARG A 1 97 ? 0.849 28.630 2.740 1.00 88.31 97 ARG A N 1
ATOM 753 C CA . ARG A 1 97 ? -0.105 29.502 3.436 1.00 88.31 97 ARG A CA 1
ATOM 754 C C . ARG A 1 97 ? -1.541 29.122 3.078 1.00 88.31 97 ARG A C 1
ATOM 756 O O . ARG A 1 97 ? -2.364 28.976 3.977 1.00 88.31 97 ARG A O 1
ATOM 763 N N . ALA A 1 98 ? -1.822 28.927 1.795 1.00 85.94 98 ALA A N 1
ATOM 764 C CA . ALA A 1 98 ? -3.102 28.480 1.271 1.00 85.94 98 ALA A CA 1
ATOM 765 C C . ALA A 1 98 ? -3.449 27.086 1.804 1.00 85.94 98 ALA A C 1
ATOM 767 O O . ALA A 1 98 ? -4.556 26.881 2.299 1.00 85.94 98 ALA A O 1
ATOM 768 N N . ALA A 1 99 ? -2.476 26.166 1.807 1.00 87.88 99 ALA A N 1
ATOM 769 C CA . ALA A 1 99 ? -2.644 24.841 2.394 1.00 87.88 99 ALA A CA 1
ATOM 770 C C . ALA A 1 99 ? -3.019 24.911 3.886 1.00 87.88 99 ALA A C 1
ATOM 772 O O . ALA A 1 99 ? -3.969 24.262 4.318 1.00 87.88 99 ALA A O 1
ATOM 773 N N . THR A 1 100 ? -2.318 25.739 4.665 1.00 89.81 100 THR A N 1
ATOM 774 C CA . THR A 1 100 ? -2.584 25.898 6.105 1.00 89.81 100 THR A CA 1
ATOM 775 C C . THR A 1 100 ? -3.966 26.502 6.356 1.00 89.81 100 THR A C 1
ATOM 777 O O . THR A 1 100 ? -4.733 25.970 7.152 1.00 89.81 100 THR A O 1
ATOM 780 N N . ALA A 1 101 ? -4.328 27.565 5.631 1.00 88.38 101 ALA A N 1
ATOM 781 C CA . ALA A 1 101 ? -5.633 28.209 5.764 1.00 88.38 101 ALA A CA 1
ATOM 782 C C . ALA A 1 101 ? -6.795 27.258 5.417 1.00 88.38 101 ALA A C 1
ATOM 784 O O . ALA A 1 101 ? -7.819 27.244 6.103 1.00 88.38 101 ALA A O 1
ATOM 785 N N . ALA A 1 102 ? -6.636 26.436 4.377 1.00 87.56 102 ALA A N 1
ATOM 786 C CA . ALA A 1 102 ? -7.639 25.452 3.989 1.00 87.56 102 ALA A CA 1
ATOM 787 C C . ALA A 1 102 ? -7.726 24.277 4.981 1.00 87.56 102 ALA A C 1
ATOM 789 O O . ALA A 1 102 ? -8.830 23.830 5.294 1.00 87.56 102 ALA A O 1
ATOM 790 N N . LEU A 1 103 ? -6.601 23.812 5.537 1.00 89.75 103 LEU A N 1
ATOM 791 C CA . LEU A 1 103 ? -6.602 22.814 6.613 1.00 89.75 103 LEU A CA 1
ATOM 792 C C . LEU A 1 103 ? -7.305 23.338 7.871 1.00 89.75 103 LEU A C 1
ATOM 794 O O . LEU A 1 103 ? -8.160 22.640 8.415 1.00 89.75 103 LEU A O 1
ATOM 798 N N . ASP A 1 104 ? -7.021 24.574 8.286 1.00 90.06 104 ASP A N 1
ATOM 799 C CA . ASP A 1 104 ? -7.703 25.222 9.411 1.00 90.06 104 ASP A CA 1
ATOM 800 C C . ASP A 1 104 ? -9.217 25.290 9.188 1.00 90.06 104 ASP A C 1
ATOM 802 O O . ASP A 1 104 ? -9.998 25.050 10.111 1.00 90.06 104 ASP A O 1
ATOM 806 N N . HIS A 1 105 ? -9.646 25.584 7.958 1.00 88.38 105 HIS A N 1
ATOM 807 C CA . HIS A 1 105 ? -11.059 25.578 7.596 1.00 88.38 105 HIS A CA 1
ATOM 808 C C . HIS A 1 105 ? -11.674 24.177 7.721 1.00 88.38 105 HIS A C 1
ATOM 810 O O . HIS A 1 105 ? -12.723 24.035 8.343 1.00 88.38 105 HIS A O 1
ATOM 816 N N . ILE A 1 106 ? -11.015 23.133 7.200 1.00 87.69 106 ILE A N 1
ATOM 817 C CA . ILE A 1 106 ? -11.486 21.738 7.305 1.00 87.69 106 ILE A CA 1
ATOM 818 C C . ILE A 1 106 ? -11.608 21.302 8.770 1.00 87.69 106 ILE A C 1
ATOM 820 O O . ILE A 1 106 ? -12.571 20.628 9.138 1.00 87.69 106 ILE A O 1
ATOM 824 N N . VAL A 1 107 ? -10.633 21.656 9.609 1.00 88.38 107 VAL A N 1
ATOM 825 C CA . VAL A 1 107 ? -10.644 21.297 11.034 1.00 88.38 107 VAL A CA 1
ATOM 826 C C . VAL A 1 107 ? -11.787 22.005 11.755 1.00 88.38 107 VAL A C 1
ATOM 828 O O . VAL A 1 107 ? -12.523 21.358 12.496 1.00 88.38 107 VAL A O 1
ATOM 831 N N . LYS A 1 108 ? -11.985 23.305 11.505 1.00 88.25 108 LYS A N 1
ATOM 832 C CA . LYS A 1 108 ? -13.093 24.075 12.091 1.00 88.25 108 LYS A CA 1
ATOM 833 C C . LYS A 1 108 ? -14.456 23.552 11.644 1.00 88.25 108 LYS A C 1
ATOM 835 O O . LYS A 1 108 ? -15.336 23.403 12.480 1.00 88.25 108 LYS A O 1
ATOM 840 N N . GLU A 1 109 ? -14.614 23.228 10.363 1.00 83.94 109 GLU A N 1
ATOM 841 C CA . GLU A 1 109 ? -15.843 22.651 9.803 1.00 83.94 109 GLU A CA 1
ATOM 842 C C . GLU A 1 109 ? -16.207 21.324 10.486 1.00 83.94 109 GLU A C 1
ATOM 844 O O . GLU A 1 109 ? -17.359 21.112 10.845 1.00 83.94 109 GLU A O 1
ATOM 849 N N . LYS A 1 110 ? -15.217 20.457 10.737 1.00 76.25 110 LYS A N 1
ATOM 850 C CA . LYS A 1 110 ? -15.424 19.169 11.419 1.00 76.25 110 LYS A CA 1
ATOM 851 C C . LYS A 1 110 ? -15.605 19.274 12.935 1.00 76.25 110 LYS A C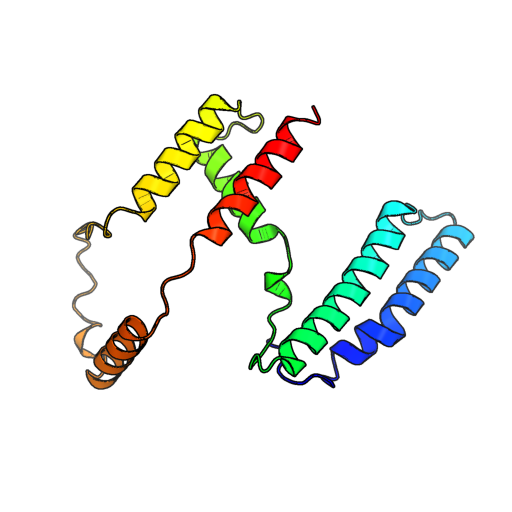 1
ATOM 853 O O . LYS A 1 110 ? -16.127 18.342 13.537 1.00 76.25 110 LYS A O 1
ATOM 858 N N . ALA A 1 111 ? -15.118 20.347 13.556 1.00 69.69 111 ALA A N 1
ATOM 859 C CA . ALA A 1 111 ? -15.213 20.570 14.999 1.00 69.69 111 ALA A CA 1
ATOM 860 C C . ALA A 1 111 ? -16.530 21.239 15.420 1.00 69.69 111 ALA A C 1
ATOM 862 O O . ALA A 1 111 ? -16.878 21.220 16.601 1.00 69.69 111 ALA A O 1
ATOM 863 N N . LEU A 1 112 ? -17.257 21.847 14.480 1.00 58.97 112 LEU A N 1
ATOM 864 C CA . LEU A 1 112 ? -18.588 22.368 14.748 1.00 58.97 112 LEU A CA 1
ATOM 865 C C . LEU A 1 112 ? -19.585 21.198 14.776 1.00 58.97 112 LEU A C 1
ATOM 867 O O . LEU A 1 112 ? -19.538 20.356 13.877 1.00 58.97 112 LEU A O 1
ATOM 871 N N . PRO A 1 113 ? -20.496 21.127 15.768 1.00 50.66 113 PRO A N 1
ATOM 872 C CA . PRO A 1 113 ? -21.616 20.201 15.688 1.00 50.66 113 PRO A CA 1
ATOM 873 C C . PRO A 1 113 ? -22.355 20.507 14.388 1.00 50.66 113 PRO A C 1
ATOM 875 O O . PRO A 1 113 ? -22.625 21.676 14.097 1.00 50.66 113 PRO A O 1
ATOM 878 N N . SER A 1 114 ? -22.597 19.470 13.588 1.00 44.72 114 SER A N 1
ATOM 879 C CA . SER A 1 114 ? -23.314 19.552 12.320 1.00 44.72 114 SER A CA 1
ATOM 880 C C . SER A 1 114 ? -24.543 20.434 12.505 1.00 44.72 114 SER A C 1
ATOM 882 O O . SER A 1 114 ? -25.485 20.051 13.195 1.00 44.72 114 SER A O 1
ATOM 884 N N . LYS A 1 115 ? -24.513 21.644 11.934 1.00 44.00 115 LYS A N 1
ATOM 885 C CA . LYS A 1 115 ? -25.740 22.404 11.733 1.00 44.00 115 LYS A CA 1
ATOM 886 C C . LYS A 1 115 ? -26.584 21.527 10.827 1.00 44.00 115 LYS A C 1
ATOM 888 O O . LYS A 1 115 ? -26.160 21.244 9.712 1.00 44.00 115 LYS A O 1
ATOM 893 N N . GLU A 1 116 ? -27.723 21.075 11.329 1.00 40.66 116 GLU A N 1
ATOM 894 C CA . GLU A 1 116 ? -28.797 20.569 10.490 1.00 40.66 116 GLU A CA 1
ATOM 895 C C . GLU A 1 116 ? -29.118 21.675 9.483 1.00 40.66 116 GLU A C 1
ATOM 897 O O . GLU A 1 116 ? -29.761 22.679 9.797 1.00 40.66 116 GLU A O 1
ATOM 902 N N . THR A 1 117 ? -28.560 21.562 8.282 1.00 35.59 117 THR A N 1
ATOM 903 C CA . THR A 1 117 ? -29.030 22.326 7.141 1.00 35.59 117 THR A CA 1
ATOM 904 C C . THR A 1 117 ? -30.384 21.727 6.810 1.00 35.59 117 THR A C 1
ATOM 906 O O . THR A 1 117 ? -30.475 20.651 6.228 1.00 35.59 117 THR A O 1
ATOM 909 N N . ASN A 1 118 ? -31.432 22.401 7.275 1.00 33.38 118 ASN A N 1
ATOM 910 C CA . ASN A 1 118 ? -32.805 22.163 6.868 1.00 33.38 118 ASN A CA 1
ATOM 911 C C . ASN A 1 118 ? -32.916 22.545 5.384 1.00 33.38 118 ASN A C 1
ATOM 913 O O . ASN A 1 118 ? -33.282 23.668 5.038 1.00 33.38 118 ASN A O 1
ATOM 917 N N . GLU A 1 119 ? -32.481 21.644 4.506 1.00 35.50 119 GLU A N 1
ATOM 918 C CA . GLU A 1 119 ? -32.830 21.689 3.096 1.00 35.50 119 GLU A CA 1
ATOM 919 C C . GLU A 1 119 ? -34.277 21.211 3.006 1.00 35.50 119 GLU A C 1
ATOM 921 O O . GLU A 1 119 ? -34.565 20.018 3.071 1.00 35.50 119 GLU A O 1
ATOM 926 N N . GLN A 1 120 ? -35.197 22.173 2.921 1.00 35.94 120 GLN A N 1
ATOM 927 C CA . GLN A 1 120 ? -36.569 21.931 2.495 1.00 35.94 120 GLN A CA 1
ATOM 928 C C . GLN A 1 120 ? -36.537 21.428 1.046 1.00 35.94 120 GLN A C 1
ATOM 930 O O . GLN A 1 120 ? -36.616 22.209 0.100 1.00 35.94 120 GLN A O 1
ATOM 935 N N . GLY A 1 121 ? -36.357 20.120 0.892 1.00 30.48 121 GLY A N 1
ATOM 936 C CA . GLY A 1 121 ? -36.785 19.352 -0.264 1.00 30.48 121 GLY A CA 1
ATOM 937 C C . GLY A 1 121 ? -38.056 18.620 0.136 1.00 30.48 121 GLY A C 1
ATOM 938 O O . GLY A 1 121 ? -38.002 17.646 0.884 1.00 30.48 121 GLY A O 1
ATOM 939 N N . GLU A 1 122 ? -39.197 19.140 -0.305 1.00 37.91 122 GLU A N 1
ATOM 940 C CA . GLU A 1 122 ? -40.447 18.385 -0.373 1.00 37.91 122 GLU A CA 1
ATOM 941 C C . GLU A 1 122 ? -40.142 17.084 -1.140 1.00 37.91 122 GLU A C 1
ATOM 943 O O . GLU A 1 122 ? -39.626 17.183 -2.248 1.00 37.91 122 GLU A O 1
ATOM 948 N N . ASP A 1 123 ? -40.324 15.921 -0.487 1.00 35.38 123 ASP A N 1
ATOM 949 C CA . ASP A 1 123 ? -40.398 14.538 -1.038 1.00 35.38 123 ASP A CA 1
ATOM 950 C C . ASP A 1 123 ? -39.698 13.443 -0.177 1.00 35.38 123 ASP A C 1
ATOM 952 O O . ASP A 1 123 ? -39.224 12.441 -0.709 1.00 35.38 123 ASP A O 1
ATOM 956 N N . VAL A 1 124 ? -39.635 13.563 1.164 1.00 40.88 124 VAL A N 1
ATOM 957 C CA . VAL A 1 124 ? -39.119 12.471 2.045 1.00 40.88 124 VAL A CA 1
ATOM 958 C C . VAL A 1 124 ? -40.108 12.020 3.136 1.00 40.88 124 VAL A C 1
ATOM 960 O O . VAL A 1 124 ? -39.824 11.092 3.892 1.00 40.88 124 VAL A O 1
ATOM 963 N N . GLU A 1 125 ? -41.314 12.588 3.220 1.00 43.06 125 GLU A N 1
ATOM 964 C CA . GLU A 1 125 ? -42.242 12.243 4.314 1.00 43.06 125 GLU A CA 1
ATOM 965 C C . GLU A 1 125 ? -42.894 10.849 4.219 1.00 43.06 125 GLU A C 1
ATOM 967 O O . GLU A 1 125 ? -43.548 10.437 5.175 1.00 43.06 125 GLU A O 1
ATOM 972 N N . GLU A 1 126 ? -42.683 10.067 3.153 1.00 42.72 126 GLU A N 1
ATOM 973 C CA . GLU A 1 126 ? -43.363 8.766 3.017 1.00 42.72 126 GLU A CA 1
ATOM 974 C C . GLU A 1 126 ? -42.527 7.529 3.423 1.00 42.72 126 GLU A C 1
ATOM 976 O O . GLU A 1 126 ? -43.107 6.482 3.699 1.00 42.72 126 GLU A O 1
ATOM 981 N N . GLU A 1 127 ? -41.196 7.611 3.579 1.00 41.81 127 GLU A N 1
ATOM 982 C CA . GLU A 1 127 ? -40.381 6.411 3.900 1.00 41.81 127 GLU A CA 1
ATOM 983 C C . GLU A 1 127 ? -39.950 6.265 5.373 1.00 41.81 127 GLU A C 1
ATOM 985 O O . GLU A 1 127 ? -39.664 5.150 5.827 1.00 41.81 127 GLU A O 1
ATOM 990 N N . VAL A 1 128 ? -39.964 7.340 6.170 1.00 41.31 128 VAL A N 1
ATOM 991 C CA . VAL A 1 128 ? -39.498 7.302 7.577 1.00 41.31 128 VAL A CA 1
ATOM 992 C C . VAL A 1 128 ? -40.493 6.587 8.507 1.00 41.31 128 VAL A C 1
ATOM 994 O O . VAL A 1 128 ? -40.123 6.123 9.584 1.00 41.31 128 VAL A O 1
ATOM 997 N N . ALA A 1 129 ? -41.741 6.392 8.071 1.00 43.00 129 ALA A N 1
ATOM 998 C CA . ALA A 1 129 ? -42.749 5.642 8.823 1.00 43.00 129 ALA A CA 1
ATOM 999 C C . ALA A 1 129 ? -42.511 4.114 8.843 1.00 43.00 129 ALA A C 1
ATOM 1001 O O . ALA A 1 129 ? -43.232 3.399 9.539 1.00 43.00 129 ALA A O 1
ATOM 1002 N N . SER A 1 130 ? -41.520 3.600 8.101 1.00 50.84 130 SER A N 1
ATOM 1003 C CA . SER A 1 130 ? -41.279 2.154 7.960 1.00 50.84 130 SER A CA 1
ATOM 1004 C C . SER A 1 130 ? -40.102 1.599 8.772 1.00 50.84 130 SER A C 1
ATOM 1006 O O . SER A 1 130 ? -39.908 0.383 8.792 1.00 50.84 130 SER A O 1
ATOM 1008 N N . VAL A 1 131 ? -39.323 2.442 9.463 1.00 45.94 131 VAL A N 1
ATOM 1009 C CA . VAL A 1 131 ? -38.143 1.979 10.214 1.00 45.94 131 VAL A CA 1
ATOM 1010 C C . VAL A 1 131 ? -38.550 1.560 11.636 1.00 45.94 131 VAL A C 1
ATOM 1012 O O . VAL A 1 131 ? -39.032 2.399 12.401 1.00 45.94 131 VAL A O 1
ATOM 1015 N N . PRO A 1 132 ? -38.357 0.286 12.035 1.00 51.62 132 PRO A N 1
ATOM 1016 C CA . PRO A 1 132 ? -38.673 -0.172 13.385 1.00 51.62 132 PRO A CA 1
ATOM 1017 C C . PRO A 1 132 ? -37.849 0.576 14.442 1.00 51.62 132 PRO A C 1
ATOM 1019 O O . PRO A 1 132 ? -36.627 0.684 14.328 1.00 51.62 132 PRO A O 1
ATOM 1022 N N . GLN A 1 133 ? -38.522 1.057 15.492 1.00 53.38 133 GLN A N 1
ATOM 1023 C CA . GLN A 1 133 ? -37.937 1.875 16.569 1.00 53.38 133 GLN A CA 1
ATOM 1024 C C . GLN A 1 133 ? -36.779 1.180 17.311 1.00 53.38 133 GLN A C 1
ATOM 1026 O O . GLN A 1 133 ? -35.894 1.854 17.839 1.00 53.38 133 GLN A O 1
ATOM 1031 N N . ASP A 1 134 ? -36.733 -0.151 17.267 1.00 51.88 134 ASP A N 1
ATOM 1032 C CA . ASP A 1 134 ? -35.686 -0.966 17.887 1.00 51.88 134 ASP A CA 1
ATOM 1033 C C . ASP A 1 134 ? -34.301 -0.734 17.253 1.00 51.88 134 ASP A C 1
ATOM 1035 O O . ASP A 1 134 ? -33.294 -0.707 17.955 1.00 51.88 134 ASP A O 1
ATOM 1039 N N . ILE A 1 135 ? -34.236 -0.480 15.938 1.00 53.34 135 ILE A N 1
ATOM 1040 C CA . ILE A 1 135 ? -32.967 -0.241 15.222 1.00 53.34 135 ILE A CA 1
ATOM 1041 C C . ILE A 1 135 ? -32.408 1.149 15.554 1.00 53.34 135 ILE A C 1
ATOM 1043 O O . ILE A 1 135 ? -31.194 1.343 15.636 1.00 53.34 135 ILE A O 1
ATOM 1047 N N . VAL A 1 136 ? -33.293 2.122 15.784 1.00 55.16 136 VAL A N 1
ATOM 1048 C CA . VAL A 1 136 ? -32.910 3.488 16.164 1.00 55.16 136 VAL A CA 1
ATOM 1049 C C . VAL A 1 136 ? -32.288 3.490 17.562 1.00 55.16 136 VAL A C 1
ATOM 1051 O O . VAL A 1 136 ? -31.239 4.102 17.760 1.00 55.16 136 VAL A O 1
ATOM 1054 N N . GLN A 1 137 ? -32.863 2.732 18.500 1.00 51.50 137 GLN A N 1
ATOM 1055 C CA . GLN A 1 137 ? -32.297 2.569 19.842 1.00 51.50 137 GLN A CA 1
ATOM 1056 C C . GLN A 1 137 ? -30.962 1.812 19.833 1.00 51.50 137 GLN A C 1
ATOM 1058 O O . GLN A 1 137 ? -30.038 2.198 20.549 1.00 51.50 137 GLN A O 1
ATOM 1063 N N . GLU A 1 138 ? -30.807 0.786 18.992 1.00 52.97 138 GLU A N 1
ATOM 1064 C CA . GLU A 1 138 ? -29.550 0.029 18.893 1.00 52.97 138 GLU A CA 1
ATOM 1065 C C . GLU A 1 138 ? -28.388 0.888 18.346 1.00 52.97 138 GLU A C 1
ATOM 1067 O O . GLU A 1 138 ? -27.245 0.782 18.802 1.00 52.97 138 GLU A O 1
ATOM 1072 N N . LEU A 1 139 ? -28.682 1.810 17.421 1.00 51.75 139 LEU A N 1
ATOM 1073 C CA . LEU A 1 139 ? -27.709 2.761 16.870 1.00 51.75 139 LEU A CA 1
ATOM 1074 C C . LEU A 1 139 ? -27.297 3.847 17.876 1.00 51.75 139 LEU A C 1
ATOM 1076 O O . LEU A 1 139 ? -26.133 4.261 17.887 1.00 51.75 139 LEU A O 1
ATOM 1080 N N . GLU A 1 140 ? -28.210 4.292 18.741 1.00 53.22 140 GLU A N 1
ATOM 1081 C CA . GLU A 1 140 ? -27.896 5.258 19.801 1.00 53.22 140 GLU A CA 1
ATOM 1082 C C . GLU A 1 140 ? -26.977 4.661 20.871 1.00 53.22 140 GLU A C 1
ATOM 1084 O O . GLU A 1 140 ? -26.011 5.310 21.282 1.00 53.22 140 GLU A O 1
ATOM 1089 N N . VAL A 1 141 ? -27.195 3.395 21.238 1.00 59.34 141 VAL A N 1
ATOM 1090 C CA . VAL A 1 141 ? -26.343 2.670 22.194 1.00 59.34 141 VAL A CA 1
ATOM 1091 C C . VAL A 1 141 ? -24.924 2.481 21.644 1.00 59.34 141 VAL A C 1
ATOM 1093 O O . VAL A 1 141 ? -23.947 2.634 22.381 1.00 59.34 141 VAL A O 1
ATOM 1096 N N . LEU A 1 142 ? -24.770 2.216 20.343 1.00 46.69 142 LEU A N 1
ATOM 1097 C CA . LEU A 1 142 ? -23.451 2.092 19.707 1.00 46.69 142 LEU A CA 1
ATOM 1098 C C . LEU A 1 142 ? -22.697 3.429 19.624 1.00 46.69 142 LEU A C 1
ATOM 1100 O O . LEU A 1 142 ? -21.466 3.443 19.701 1.00 46.69 142 LEU A O 1
ATOM 1104 N N . ARG A 1 143 ? -23.419 4.552 19.511 1.00 46.75 143 ARG A N 1
ATOM 1105 C CA . ARG A 1 143 ? -22.834 5.902 19.526 1.00 46.75 143 ARG A CA 1
ATOM 1106 C C . ARG A 1 143 ? -22.281 6.272 20.906 1.00 46.75 143 ARG A C 1
ATOM 1108 O O . ARG A 1 143 ? -21.261 6.950 20.983 1.00 46.75 143 ARG A O 1
ATOM 1115 N N . GLU A 1 144 ? -22.918 5.812 21.980 1.00 46.22 144 GLU A N 1
ATOM 1116 C CA . GLU A 1 144 ? -22.488 6.080 23.362 1.00 46.22 144 GLU A CA 1
ATOM 1117 C C . GLU A 1 144 ? -21.221 5.308 23.776 1.00 46.22 144 GLU A C 1
ATOM 1119 O O . GLU A 1 144 ? -20.480 5.758 24.648 1.00 46.22 144 GLU A O 1
ATOM 1124 N N . HIS A 1 145 ? -20.920 4.182 23.119 1.00 42.28 145 HIS A N 1
ATOM 1125 C CA . HIS A 1 145 ? -19.800 3.298 23.473 1.00 42.28 145 HIS A CA 1
ATOM 1126 C C . HIS A 1 145 ? -18.528 3.498 22.631 1.00 42.28 145 HIS A C 1
ATOM 1128 O O . HIS A 1 145 ? -17.581 2.718 22.762 1.00 42.28 145 HIS A O 1
ATOM 1134 N N . SER A 1 146 ? -18.449 4.522 21.771 1.00 33.44 146 SER A N 1
ATOM 1135 C CA . SER A 1 146 ? -17.215 4.785 21.021 1.00 33.44 146 SER A CA 1
ATOM 1136 C C . SER A 1 146 ? -16.160 5.448 21.924 1.00 33.44 146 SER A C 1
ATOM 1138 O O . SER A 1 146 ? -16.397 6.565 22.393 1.00 33.44 146 SER A O 1
ATOM 1140 N N . PRO A 1 147 ? -14.987 4.832 22.173 1.00 37.88 147 PRO A N 1
ATOM 1141 C CA . PRO A 1 147 ? -13.920 5.498 22.903 1.00 37.88 147 PRO A CA 1
ATOM 1142 C C . PRO A 1 147 ? -13.393 6.678 22.083 1.00 37.88 147 PRO A C 1
ATOM 1144 O O . PRO A 1 147 ? -13.067 6.548 20.899 1.00 37.88 147 PRO A O 1
ATOM 1147 N N . THR A 1 148 ? -13.304 7.834 22.737 1.00 45.50 148 THR A N 1
ATOM 1148 C CA . THR A 1 148 ? -12.758 9.080 22.203 1.00 45.50 148 THR A CA 1
ATOM 1149 C C . THR A 1 148 ? -11.408 8.813 21.544 1.00 45.50 148 THR A C 1
ATOM 1151 O O . THR A 1 148 ? -10.457 8.371 22.190 1.00 45.50 148 THR A O 1
ATOM 1154 N N . THR A 1 149 ? -11.322 9.049 20.237 1.00 42.25 149 THR A N 1
ATOM 1155 C CA . THR A 1 149 ? -10.098 8.823 19.466 1.00 42.25 149 THR A CA 1
ATOM 1156 C C . THR A 1 149 ? -8.991 9.743 20.000 1.00 42.25 149 THR A C 1
ATOM 1158 O O . THR A 1 149 ? -9.194 10.958 20.042 1.00 42.25 149 THR A O 1
ATOM 1161 N N . PRO A 1 150 ? -7.823 9.227 20.426 1.00 35.88 150 PRO A N 1
ATOM 1162 C CA . PRO A 1 150 ? -6.753 10.080 20.923 1.00 35.88 150 PRO A CA 1
ATOM 1163 C C . PRO A 1 150 ? -6.195 10.959 19.795 1.00 35.88 150 PRO A C 1
ATOM 1165 O O . PRO A 1 150 ? -6.009 10.508 18.663 1.00 35.88 150 PRO A O 1
ATOM 1168 N N . ALA A 1 151 ? -5.859 12.206 20.136 1.00 42.31 151 ALA A N 1
ATOM 1169 C CA . ALA A 1 151 ? -5.339 13.270 19.264 1.00 42.31 151 ALA A CA 1
ATOM 1170 C C . ALA A 1 151 ? -4.010 12.955 18.529 1.00 42.31 151 ALA A C 1
ATOM 1172 O O . ALA A 1 151 ? -3.421 13.825 17.892 1.00 42.31 151 ALA A O 1
ATOM 1173 N N . SER A 1 152 ? -3.527 11.712 18.591 1.00 40.81 152 SER A N 1
ATOM 1174 C CA . SER A 1 152 ? -2.313 11.243 17.920 1.00 40.81 152 SER A CA 1
ATOM 1175 C C . SER A 1 152 ? -2.468 11.133 16.397 1.00 40.81 152 SER A C 1
ATOM 1177 O O . SER A 1 152 ? -1.463 11.137 15.689 1.00 40.81 152 SER A O 1
ATOM 1179 N N . VAL A 1 153 ? -3.694 11.042 15.873 1.00 40.69 153 VAL A N 1
ATOM 1180 C CA . VAL A 1 153 ? -3.944 10.883 14.426 1.00 40.69 153 VAL A CA 1
ATOM 1181 C C . VAL A 1 153 ? -3.701 12.190 13.653 1.00 40.69 153 VAL A C 1
ATOM 1183 O O . VAL A 1 153 ? -3.369 12.165 12.469 1.00 40.69 153 VAL A O 1
ATOM 1186 N N . THR A 1 154 ? -3.778 13.342 14.322 1.00 40.88 154 THR A N 1
ATOM 1187 C CA . THR A 1 154 ? -3.649 14.671 13.700 1.00 40.88 154 THR A CA 1
ATOM 1188 C C . THR A 1 154 ? -2.220 14.997 13.251 1.00 40.88 154 THR A C 1
ATOM 1190 O O . THR A 1 154 ? -2.026 15.860 12.399 1.00 40.88 154 THR A O 1
ATOM 1193 N N . TYR A 1 155 ? -1.209 14.298 13.779 1.00 36.72 155 TYR A N 1
ATOM 1194 C CA . TYR A 1 155 ? 0.199 14.602 13.496 1.00 36.72 155 TYR A CA 1
ATOM 1195 C C . TYR A 1 155 ? 0.711 13.988 12.183 1.00 36.72 155 TYR A C 1
ATOM 1197 O O . TYR A 1 155 ? 1.656 14.496 11.585 1.00 36.72 155 TYR A O 1
ATOM 1205 N N . SER A 1 156 ? 0.072 12.922 11.688 1.00 47.38 156 SER A N 1
ATOM 1206 C CA . SER A 1 156 ? 0.536 12.204 10.491 1.00 47.38 156 SER A CA 1
ATOM 1207 C C . SER A 1 156 ? 0.361 13.018 9.200 1.00 47.38 156 SER A C 1
ATOM 1209 O O . SER A 1 156 ? 1.231 12.977 8.330 1.00 47.38 156 SER A O 1
ATOM 1211 N N . GLY A 1 157 ? -0.713 13.811 9.097 1.00 42.00 157 GLY A N 1
ATOM 1212 C CA . GLY A 1 157 ? -0.996 14.620 7.907 1.00 42.00 157 GLY A CA 1
ATOM 1213 C C . GLY A 1 157 ? 0.019 15.745 7.690 1.00 42.00 157 GLY A C 1
ATOM 1214 O O . GLY A 1 157 ? 0.532 15.899 6.587 1.00 42.00 157 GLY A O 1
ATOM 1215 N N . LEU A 1 158 ? 0.371 16.489 8.745 1.00 45.28 158 LEU A N 1
ATOM 1216 C CA . LEU A 1 158 ? 1.327 17.602 8.656 1.00 45.28 158 LEU A CA 1
ATOM 1217 C C . LEU A 1 158 ? 2.749 17.138 8.309 1.00 45.28 158 LEU A C 1
ATOM 1219 O O . LEU A 1 158 ? 3.437 17.821 7.555 1.00 45.28 158 LEU A O 1
ATOM 1223 N N . VAL A 1 159 ? 3.176 15.970 8.800 1.00 51.22 159 VAL A N 1
ATOM 1224 C CA . VAL A 1 159 ? 4.498 15.401 8.479 1.00 51.22 159 VAL A CA 1
ATOM 1225 C C . VAL A 1 159 ? 4.576 14.984 7.007 1.00 51.22 159 VAL A C 1
ATOM 1227 O O . VAL A 1 159 ? 5.577 15.253 6.346 1.00 51.22 159 VAL A O 1
ATOM 1230 N N . TYR A 1 160 ? 3.507 14.394 6.463 1.00 47.59 160 TYR A N 1
ATOM 1231 C CA . TYR A 1 160 ? 3.460 14.004 5.051 1.00 47.59 160 TYR A CA 1
ATOM 1232 C C . TYR A 1 160 ? 3.376 15.225 4.115 1.00 47.59 160 TYR A C 1
ATOM 1234 O O . TYR A 1 160 ? 4.105 15.299 3.127 1.00 47.59 160 TYR A O 1
ATOM 1242 N N . VAL A 1 161 ? 2.553 16.227 4.457 1.00 51.72 161 VAL A N 1
ATOM 1243 C CA . VAL A 1 161 ? 2.470 17.502 3.716 1.00 51.72 161 VAL A CA 1
ATOM 1244 C C . VAL A 1 161 ? 3.818 18.238 3.753 1.00 51.72 161 VAL A C 1
ATOM 1246 O O . VAL A 1 161 ? 4.293 18.708 2.723 1.00 51.72 161 VAL A O 1
ATOM 1249 N N . GLY A 1 162 ? 4.467 18.301 4.921 1.00 47.19 162 GLY A N 1
ATOM 1250 C CA . GLY A 1 162 ? 5.767 18.952 5.094 1.00 47.19 162 GLY A CA 1
ATOM 1251 C C . GLY A 1 162 ? 6.890 18.287 4.294 1.00 47.19 162 GLY A C 1
ATOM 1252 O O . GLY A 1 162 ? 7.698 18.987 3.686 1.00 47.19 162 GLY A O 1
ATOM 1253 N N . GLY A 1 163 ? 6.905 16.952 4.220 1.00 44.97 163 GLY A N 1
ATOM 1254 C CA . GLY A 1 163 ? 7.869 16.205 3.403 1.00 44.97 163 GLY A CA 1
ATOM 1255 C C . GLY A 1 163 ? 7.701 16.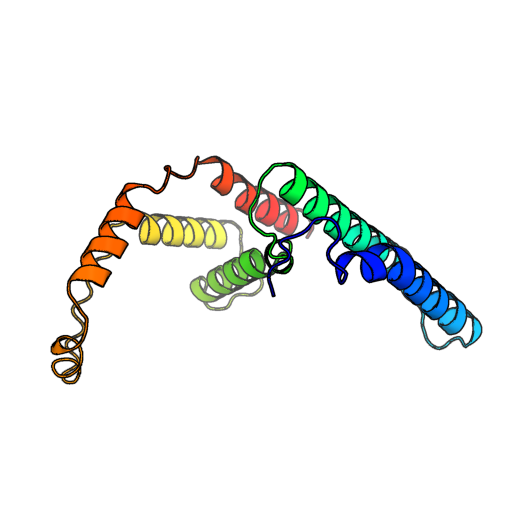431 1.897 1.00 44.97 163 GLY A C 1
ATOM 1256 O O . GLY A 1 163 ? 8.693 16.518 1.177 1.00 44.97 163 GLY A O 1
ATOM 1257 N N . TYR A 1 164 ? 6.462 16.593 1.422 1.00 47.12 164 TYR A N 1
ATOM 1258 C CA . TYR A 1 164 ? 6.172 16.856 0.008 1.00 47.12 164 TYR A CA 1
ATOM 1259 C C . TYR A 1 164 ? 6.549 18.285 -0.424 1.00 47.12 164 TYR A C 1
ATOM 1261 O O . TYR A 1 164 ? 6.940 18.506 -1.568 1.00 47.12 164 TYR A O 1
ATOM 1269 N N . ILE A 1 165 ? 6.473 19.258 0.492 1.00 46.53 165 ILE A N 1
ATOM 1270 C CA . ILE A 1 165 ? 6.843 20.659 0.228 1.00 46.53 165 ILE A CA 1
ATOM 1271 C C . ILE A 1 165 ? 8.366 20.863 0.284 1.00 46.53 165 ILE A C 1
ATOM 1273 O O . ILE A 1 165 ? 8.895 21.680 -0.463 1.00 46.53 165 ILE A O 1
ATOM 1277 N N . ALA A 1 166 ? 9.087 20.115 1.124 1.00 43.44 166 ALA A N 1
ATOM 1278 C CA . ALA A 1 166 ? 10.533 20.278 1.309 1.00 43.44 166 ALA A CA 1
ATOM 1279 C C . ALA A 1 166 ? 11.406 19.688 0.177 1.00 43.44 166 ALA A C 1
ATOM 1281 O O . ALA A 1 166 ? 12.614 19.912 0.171 1.00 43.44 166 ALA A O 1
ATOM 1282 N N . HIS A 1 167 ? 10.819 18.940 -0.764 1.00 39.62 167 HIS A N 1
ATOM 1283 C CA . HIS A 1 167 ? 11.533 18.259 -1.855 1.00 39.62 167 HIS A CA 1
ATOM 1284 C C . HIS A 1 167 ? 11.321 18.879 -3.252 1.00 39.62 167 HIS A C 1
ATOM 1286 O O . HIS A 1 167 ? 11.586 18.217 -4.257 1.00 39.62 167 HIS A O 1
ATOM 1292 N N . ARG A 1 168 ? 10.874 20.139 -3.333 1.00 36.47 168 ARG A N 1
ATOM 1293 C CA . ARG A 1 168 ? 10.867 20.923 -4.580 1.00 36.47 168 ARG A CA 1
ATOM 1294 C C . ARG A 1 168 ? 11.880 22.055 -4.558 1.00 36.47 168 ARG A C 1
ATOM 1296 O O . ARG A 1 168 ? 11.987 22.722 -3.508 1.00 36.47 168 ARG A O 1
#